Protein AF-A0A939I8D8-F1 (afdb_monomer_lite)

pLDDT: mean 73.61, std 14.88, range [46.56, 89.5]

Foldseek 3Di:
DDDDDDDDDDDDDDDDDDDDDDDPPDPDPPDPPVPVVVLLLQLLQLQCVQQLHPQQWPDWDFDQFKIKTFGPDNVSHHQPSNVVSQFPGWDDDPRIIITGRGRSRRVSSVSNVVVD

Structure (mmCIF, N/CA/C/O backbone):
data_AF-A0A939I8D8-F1
#
_entry.id   AF-A0A939I8D8-F1
#
loop_
_atom_site.group_PDB
_atom_site.id
_atom_site.type_symbol
_atom_site.label_atom_id
_atom_site.label_alt_id
_atom_site.label_comp_id
_atom_site.label_asym_id
_atom_site.label_entity_id
_atom_site.label_seq_id
_atom_site.pdbx_PDB_ins_code
_atom_site.Cartn_x
_atom_site.Cartn_y
_atom_site.Cartn_z
_atom_site.occupancy
_atom_site.B_iso_or_equiv
_atom_site.auth_seq_id
_atom_site.auth_comp_id
_atom_site.auth_asym_id
_atom_site.auth_atom_id
_atom_site.pdbx_PDB_model_num
ATOM 1 N N . MET A 1 1 ? 27.149 -44.043 -49.457 1.00 60.41 1 MET A N 1
ATOM 2 C CA . MET A 1 1 ? 26.863 -43.561 -50.823 1.00 60.41 1 MET A CA 1
ATOM 3 C C . MET A 1 1 ? 25.357 -43.542 -51.015 1.00 60.41 1 MET A C 1
ATOM 5 O O . MET A 1 1 ? 24.772 -44.609 -51.093 1.00 60.41 1 MET A O 1
ATOM 9 N N . ASN A 1 2 ? 24.737 -42.362 -51.060 1.00 46.56 2 ASN A N 1
ATOM 10 C CA . ASN A 1 2 ? 23.474 -42.174 -51.773 1.00 46.56 2 ASN A CA 1
ATOM 11 C C . ASN A 1 2 ? 23.498 -40.793 -52.455 1.00 46.56 2 ASN A C 1
ATOM 13 O O . ASN A 1 2 ? 24.124 -39.878 -51.912 1.00 46.56 2 ASN A O 1
ATOM 17 N N . PRO A 1 3 ? 22.958 -40.674 -53.679 1.00 54.16 3 PRO A N 1
ATOM 18 C CA . PRO A 1 3 ? 23.408 -39.691 -54.652 1.00 54.16 3 PRO A CA 1
ATOM 19 C C . PRO A 1 3 ? 22.596 -38.389 -54.635 1.00 54.16 3 PRO A C 1
ATOM 21 O O . PRO A 1 3 ? 21.483 -38.309 -54.125 1.00 54.16 3 PRO A O 1
ATOM 24 N N . ARG A 1 4 ? 23.221 -37.379 -55.241 1.00 57.56 4 ARG A N 1
ATOM 25 C CA . ARG A 1 4 ? 22.753 -36.022 -55.544 1.00 57.56 4 ARG A CA 1
ATOM 26 C C . ARG A 1 4 ? 21.270 -35.946 -55.944 1.00 57.56 4 ARG A C 1
ATOM 28 O O . ARG A 1 4 ? 20.854 -36.635 -56.870 1.00 57.56 4 ARG A O 1
ATOM 35 N N . GLN A 1 5 ? 20.553 -34.975 -55.381 1.00 61.75 5 GLN A N 1
ATOM 36 C CA . GLN A 1 5 ? 19.458 -34.292 -56.077 1.00 61.75 5 GLN A CA 1
ATOM 37 C C . GLN A 1 5 ? 19.714 -32.774 -56.069 1.00 61.75 5 GLN A C 1
ATOM 39 O O . GLN A 1 5 ? 20.027 -32.228 -55.011 1.00 61.75 5 GLN A O 1
ATOM 44 N N . PRO A 1 6 ? 19.640 -32.090 -57.225 1.00 64.75 6 PRO A N 1
ATOM 45 C CA . PRO A 1 6 ? 19.716 -30.634 -57.309 1.00 64.75 6 PRO A CA 1
ATOM 46 C C . PRO A 1 6 ? 18.336 -29.997 -57.055 1.00 64.75 6 PRO A C 1
ATOM 48 O O . PRO A 1 6 ? 17.328 -30.586 -57.447 1.00 64.75 6 PRO A O 1
ATOM 51 N N . PRO A 1 7 ? 18.243 -28.788 -56.474 1.00 57.78 7 PRO A N 1
ATOM 52 C CA . PRO A 1 7 ? 16.981 -28.060 -56.455 1.00 57.78 7 PRO A CA 1
ATOM 53 C C . PRO A 1 7 ? 16.753 -27.353 -57.801 1.00 57.78 7 PRO A C 1
ATOM 55 O O . PRO A 1 7 ? 17.599 -26.589 -58.267 1.00 57.78 7 PRO A O 1
ATOM 58 N N . ALA A 1 8 ? 15.602 -27.602 -58.428 1.00 62.12 8 ALA A N 1
ATOM 59 C CA . ALA A 1 8 ? 15.131 -26.853 -59.589 1.00 62.12 8 ALA A CA 1
ATOM 60 C C . ALA A 1 8 ? 14.369 -25.589 -59.136 1.00 62.12 8 ALA A C 1
ATOM 62 O O . ALA A 1 8 ? 13.548 -25.683 -58.220 1.00 62.12 8 ALA A O 1
ATOM 63 N N . PRO A 1 9 ? 14.591 -24.412 -59.750 1.00 56.66 9 PRO A N 1
ATOM 64 C CA . PRO A 1 9 ? 13.813 -23.220 -59.450 1.00 56.66 9 PRO A CA 1
ATOM 65 C C . PRO A 1 9 ? 12.604 -23.137 -60.386 1.00 56.66 9 PRO A C 1
ATOM 67 O O . PRO A 1 9 ? 12.740 -22.853 -61.576 1.00 56.66 9 PRO A O 1
ATOM 70 N N . HIS A 1 10 ? 11.403 -23.331 -59.847 1.00 51.69 10 HIS A N 1
ATOM 71 C CA . HIS A 1 10 ? 10.168 -23.045 -60.572 1.00 51.69 10 HIS A CA 1
ATOM 72 C C . HIS A 1 10 ? 9.418 -21.929 -59.856 1.00 51.69 10 HIS A C 1
ATOM 74 O O . HIS A 1 10 ? 8.765 -22.136 -58.837 1.00 51.69 10 HIS A O 1
ATOM 80 N N . ARG A 1 11 ? 9.567 -20.723 -60.414 1.00 60.38 11 ARG A N 1
ATOM 81 C CA . ARG A 1 11 ? 8.691 -19.571 -60.194 1.00 60.38 11 ARG A CA 1
ATOM 82 C C . ARG A 1 11 ? 7.245 -19.964 -60.518 1.00 60.38 11 ARG A C 1
ATOM 84 O O . ARG A 1 11 ? 6.998 -20.367 -61.654 1.00 60.38 11 ARG A O 1
ATOM 91 N N . PRO A 1 12 ? 6.283 -19.718 -59.625 1.00 54.53 12 PRO A N 1
ATOM 92 C CA . PRO A 1 12 ? 4.944 -19.361 -60.038 1.00 54.53 12 PRO A CA 1
ATOM 93 C C . PRO A 1 12 ? 4.859 -17.837 -60.159 1.00 54.53 12 PRO A C 1
ATOM 95 O O . PRO A 1 12 ? 4.990 -17.095 -59.186 1.00 54.53 12 PRO A O 1
ATOM 98 N N . THR A 1 13 ? 4.676 -17.385 -61.395 1.00 59.28 13 THR A N 1
ATOM 99 C CA . THR A 1 13 ? 4.131 -16.073 -61.735 1.00 59.28 13 THR A CA 1
ATOM 100 C C . THR A 1 13 ? 2.746 -15.953 -61.104 1.00 59.28 13 THR A C 1
ATOM 102 O O . THR A 1 13 ? 1.865 -16.741 -61.437 1.00 59.28 13 THR A O 1
ATOM 105 N N . VAL A 1 14 ? 2.546 -14.977 -60.223 1.00 57.38 14 VAL A N 1
ATOM 106 C CA . VAL A 1 14 ? 1.209 -14.473 -59.897 1.00 57.38 14 VAL A CA 1
ATOM 107 C C . VAL A 1 14 ? 1.256 -12.960 -60.008 1.00 57.38 14 VAL A C 1
ATOM 109 O O . VAL A 1 14 ? 1.743 -12.244 -59.138 1.00 57.38 14 VAL A O 1
ATOM 112 N N . GLU A 1 15 ? 0.851 -12.518 -61.187 1.00 51.84 15 GLU A N 1
ATOM 113 C CA . GLU A 1 15 ? 0.502 -11.144 -61.486 1.00 51.84 15 GLU A CA 1
ATOM 114 C C . GLU A 1 15 ? -0.921 -10.886 -60.956 1.00 51.84 15 GLU A C 1
ATOM 116 O O . GLU A 1 15 ? -1.790 -11.754 -61.047 1.00 51.84 15 GLU A O 1
ATOM 121 N N . GLU A 1 16 ? -1.108 -9.673 -60.435 1.00 50.53 16 GLU A N 1
ATOM 122 C CA . GLU A 1 16 ? -2.364 -8.920 -60.356 1.00 50.53 16 GLU A CA 1
ATOM 123 C C . GLU A 1 16 ? -3.453 -9.369 -59.371 1.00 50.53 16 GLU A C 1
ATOM 125 O O . GLU A 1 16 ? -4.403 -10.050 -59.739 1.00 50.53 16 GLU A O 1
ATOM 130 N N . HIS A 1 17 ? -3.439 -8.784 -58.168 1.00 48.69 17 HIS A N 1
ATOM 131 C CA . HIS A 1 17 ? -4.672 -8.365 -57.490 1.00 48.69 17 HIS A CA 1
ATOM 132 C C . HIS A 1 17 ? -4.636 -6.832 -57.315 1.00 48.69 17 HIS A C 1
ATOM 134 O O . HIS A 1 17 ? -3.892 -6.345 -56.458 1.00 48.69 17 HIS A O 1
ATOM 140 N N . PRO A 1 18 ? -5.429 -6.047 -58.069 1.00 60.91 18 PRO A N 1
ATOM 141 C CA . PRO A 1 18 ? -5.668 -4.651 -57.752 1.00 60.91 18 PRO A CA 1
ATOM 142 C C . PRO A 1 18 ? -6.852 -4.572 -56.784 1.00 60.91 18 PRO A C 1
ATOM 144 O O . PRO A 1 18 ? -7.974 -4.942 -57.123 1.00 60.91 18 PRO A O 1
ATOM 147 N N . SER A 1 19 ? -6.626 -4.069 -55.573 1.00 52.72 19 SER A N 1
ATOM 148 C CA . SER A 1 19 ? -7.723 -3.585 -54.738 1.00 52.72 19 SER A CA 1
ATOM 149 C C . SER A 1 19 ? -7.321 -2.297 -54.046 1.00 52.72 19 SER A C 1
ATOM 151 O O . SER A 1 19 ? -6.576 -2.260 -53.074 1.00 52.72 19 SER A O 1
ATOM 153 N N . THR A 1 20 ? -7.838 -1.239 -54.647 1.00 52.91 20 THR A N 1
ATOM 154 C CA . THR A 1 20 ? -8.246 0.041 -54.093 1.00 52.91 20 THR A CA 1
ATOM 155 C C . THR A 1 20 ? -8.484 0.062 -52.581 1.00 52.91 20 THR A C 1
ATOM 157 O O . THR A 1 20 ? -9.071 -0.855 -52.013 1.00 52.91 20 THR A O 1
ATOM 160 N N . ALA A 1 21 ? -8.194 1.249 -52.044 1.00 54.50 21 ALA A N 1
ATOM 161 C CA . ALA A 1 21 ? -8.769 1.881 -50.860 1.00 54.50 21 ALA A CA 1
ATOM 162 C C . ALA A 1 21 ? -8.032 1.708 -49.523 1.00 54.50 21 ALA A C 1
ATOM 164 O O . ALA A 1 21 ? -8.073 0.671 -48.879 1.00 54.50 21 ALA A O 1
ATOM 165 N N . GLN A 1 22 ? -7.548 2.875 -49.080 1.00 59.09 22 GLN A N 1
ATOM 166 C CA . GLN A 1 22 ? -7.594 3.368 -47.704 1.00 59.09 22 GLN A CA 1
ATOM 167 C C . GLN A 1 22 ? -6.619 2.729 -46.721 1.00 59.09 22 GLN A C 1
ATOM 169 O O . GLN A 1 22 ? -6.969 1.815 -45.990 1.00 59.09 22 GLN A O 1
ATOM 174 N N . ASP A 1 23 ? -5.451 3.358 -46.578 1.00 48.53 23 ASP A N 1
ATOM 175 C CA . ASP A 1 23 ? -4.773 3.357 -45.287 1.00 48.53 23 ASP A CA 1
ATOM 176 C C . ASP A 1 23 ? -4.592 4.803 -44.820 1.00 48.53 23 ASP A C 1
ATOM 178 O O . ASP A 1 23 ? -3.860 5.609 -45.404 1.00 48.53 23 ASP A O 1
ATOM 182 N N . GLY A 1 24 ? -5.393 5.161 -43.816 1.00 47.94 24 GLY A N 1
ATOM 183 C CA . GLY A 1 24 ? -5.389 6.448 -43.142 1.00 47.94 24 GLY A CA 1
ATOM 184 C C . GLY A 1 24 ? -4.083 6.644 -42.383 1.00 47.94 24 GLY A C 1
ATOM 185 O O . GLY A 1 24 ? -4.023 6.506 -41.165 1.00 47.94 24 GLY A O 1
ATOM 186 N N . ALA A 1 25 ? -3.036 7.033 -43.101 1.00 51.25 25 ALA A N 1
ATOM 187 C CA . ALA A 1 25 ? -1.766 7.433 -42.526 1.00 51.25 25 ALA A CA 1
ATOM 188 C C . ALA A 1 25 ? -1.902 8.795 -41.824 1.00 51.25 25 ALA A C 1
ATOM 190 O O . ALA A 1 25 ? -1.532 9.834 -42.373 1.00 51.25 25 ALA A O 1
ATOM 191 N N . ARG A 1 26 ? -2.443 8.821 -40.597 1.00 55.25 26 ARG A N 1
ATOM 192 C CA . ARG A 1 26 ? -2.267 9.993 -39.716 1.00 55.25 26 ARG A CA 1
ATOM 193 C C . ARG A 1 26 ? -2.356 9.781 -38.209 1.00 55.25 26 ARG A C 1
ATOM 195 O O . ARG A 1 26 ? -2.338 10.771 -37.483 1.00 55.25 26 ARG A O 1
ATOM 202 N N . GLN A 1 27 ? -2.384 8.550 -37.705 1.00 54.00 27 GLN A N 1
ATOM 203 C CA . GLN A 1 27 ? -2.424 8.317 -36.255 1.00 54.00 27 GLN A CA 1
ATOM 204 C C . GLN A 1 27 ? -1.431 7.246 -35.805 1.00 54.00 27 GLN A C 1
ATOM 206 O O . GLN A 1 27 ? -1.803 6.198 -35.297 1.00 54.00 27 GLN A O 1
ATOM 211 N N . SER A 1 28 ? -0.141 7.515 -35.975 1.00 55.03 28 SER A N 1
ATOM 212 C CA . SER A 1 28 ? 0.923 6.635 -35.467 1.00 55.03 28 SER A CA 1
ATOM 213 C C . SER A 1 28 ? 2.117 7.413 -34.905 1.00 55.03 28 SER A C 1
ATOM 215 O O . SER A 1 28 ? 3.262 7.000 -35.031 1.00 55.03 28 SER A O 1
ATOM 217 N N . ARG A 1 29 ? 1.849 8.555 -34.253 1.00 57.19 29 ARG A N 1
ATOM 218 C CA . ARG A 1 29 ? 2.803 9.271 -33.384 1.00 57.19 29 ARG A CA 1
ATOM 219 C C . ARG A 1 29 ? 2.049 9.965 -32.243 1.00 57.19 29 ARG A C 1
ATOM 221 O O . ARG A 1 29 ? 1.719 11.137 -32.375 1.00 57.19 29 ARG A O 1
ATOM 228 N N . ARG A 1 30 ? 1.706 9.188 -31.206 1.00 54.94 30 ARG A N 1
ATOM 229 C CA . ARG A 1 30 ? 1.229 9.539 -29.838 1.00 54.94 30 ARG A CA 1
ATOM 230 C C . ARG A 1 30 ? 0.321 8.406 -29.340 1.00 54.94 30 ARG A C 1
ATOM 232 O O . ARG A 1 30 ? -0.891 8.562 -29.279 1.00 54.94 30 ARG A O 1
ATOM 239 N N . ARG A 1 31 ? 0.878 7.216 -29.117 1.00 46.97 31 ARG A N 1
ATOM 240 C CA . ARG A 1 31 ? 0.154 6.088 -28.490 1.00 46.97 31 ARG A CA 1
ATOM 241 C C . ARG A 1 31 ? 1.041 5.212 -27.600 1.00 46.97 31 ARG A C 1
ATOM 243 O O . ARG A 1 31 ? 0.588 4.168 -27.181 1.00 46.97 31 ARG A O 1
ATOM 250 N N . ALA A 1 32 ? 2.279 5.622 -27.319 1.00 46.94 32 ALA A N 1
ATOM 251 C CA . ALA A 1 32 ? 3.206 4.822 -26.512 1.00 46.94 32 ALA A CA 1
ATOM 252 C C . ALA A 1 32 ? 3.424 5.378 -25.092 1.00 46.94 32 ALA A C 1
ATOM 254 O O . ALA A 1 32 ? 4.125 4.760 -24.304 1.00 46.94 32 ALA A O 1
ATOM 255 N N . GLU A 1 33 ? 2.839 6.531 -24.756 1.00 48.12 33 GLU A N 1
ATOM 256 C CA . GLU A 1 33 ? 3.051 7.190 -23.454 1.00 48.12 33 GLU A CA 1
ATOM 257 C C . GLU A 1 33 ? 1.887 6.936 -22.479 1.00 48.12 33 GLU A C 1
ATOM 259 O O . GLU A 1 33 ? 2.084 6.958 -21.276 1.00 48.12 33 GLU A O 1
ATOM 264 N N . THR A 1 34 ? 0.702 6.568 -22.978 1.00 46.78 34 THR A N 1
ATOM 265 C CA . THR A 1 34 ? -0.538 6.446 -22.181 1.00 46.78 34 THR A CA 1
ATOM 266 C C . THR A 1 34 ? -0.812 5.037 -21.637 1.00 46.78 34 THR A C 1
ATOM 268 O O . THR A 1 34 ? -1.748 4.836 -20.868 1.00 46.78 34 THR A O 1
ATOM 271 N N . GLU A 1 35 ? -0.031 4.032 -22.043 1.00 48.09 35 GLU A N 1
ATOM 272 C CA . GLU A 1 35 ? -0.244 2.632 -21.631 1.00 48.09 35 GLU A CA 1
ATOM 273 C C . GLU A 1 35 ? 0.489 2.278 -20.326 1.00 48.09 35 GLU A C 1
ATOM 275 O O . GLU A 1 35 ? 0.053 1.381 -19.603 1.00 48.09 35 GLU A O 1
ATOM 280 N N . GLY A 1 36 ? 1.582 2.987 -20.015 1.00 48.97 36 GLY A N 1
ATOM 281 C CA . GLY A 1 36 ? 2.319 2.839 -18.756 1.00 48.97 36 GLY A CA 1
ATOM 282 C C . GLY A 1 36 ? 1.597 3.497 -17.579 1.00 48.97 36 GLY A C 1
ATOM 283 O O . GLY A 1 36 ? 1.470 2.881 -16.525 1.00 48.97 36 GLY A O 1
ATOM 284 N N . GLU A 1 37 ? 1.045 4.695 -17.795 1.00 50.47 37 GLU A N 1
ATOM 285 C CA . GLU A 1 37 ? 0.275 5.451 -16.793 1.00 50.47 37 GLU A CA 1
ATOM 286 C C . GLU A 1 37 ? -0.984 4.682 -16.360 1.00 50.47 37 GLU A C 1
ATOM 288 O O . GLU A 1 37 ? -1.211 4.466 -15.175 1.00 50.47 37 GLU A O 1
ATOM 293 N N . ASN A 1 38 ? -1.752 4.134 -17.310 1.00 52.94 38 ASN A N 1
ATOM 294 C CA . ASN A 1 38 ? -3.001 3.430 -16.992 1.00 52.94 38 ASN A CA 1
ATOM 295 C C . ASN A 1 38 ? -2.787 2.093 -16.248 1.00 52.94 38 ASN A C 1
ATOM 297 O O . ASN A 1 38 ? -3.662 1.627 -15.518 1.00 52.94 38 ASN A O 1
ATOM 301 N N . GLN A 1 39 ? -1.626 1.449 -16.423 1.00 56.25 39 GLN A N 1
ATOM 302 C CA . GLN A 1 39 ? -1.286 0.241 -15.663 1.00 56.25 39 GLN A CA 1
ATOM 303 C C . GLN A 1 39 ? -0.831 0.552 -14.231 1.00 56.25 39 GLN A C 1
ATOM 305 O O . GLN A 1 39 ? -1.098 -0.254 -13.336 1.00 56.25 39 GLN A O 1
ATOM 310 N N . MET A 1 40 ? -0.173 1.696 -14.009 1.00 57.38 40 MET A N 1
ATOM 311 C CA . MET A 1 40 ? 0.228 2.159 -12.675 1.00 57.38 40 MET A CA 1
ATOM 312 C C . MET A 1 40 ? -0.966 2.692 -11.885 1.00 57.38 40 MET A C 1
ATOM 314 O O . MET A 1 40 ? -1.164 2.233 -10.760 1.00 57.38 40 MET A O 1
ATOM 318 N N . ALA A 1 41 ? -1.839 3.484 -12.516 1.00 63.12 41 ALA A N 1
ATOM 319 C CA . ALA A 1 41 ? -3.114 3.908 -11.939 1.00 63.12 41 ALA A CA 1
ATOM 320 C C . ALA A 1 41 ? -3.937 2.696 -11.469 1.00 63.12 41 ALA A C 1
ATOM 322 O O . ALA A 1 41 ? -4.362 2.627 -10.320 1.00 63.12 41 ALA A O 1
ATOM 323 N N . SER A 1 42 ? -4.023 1.638 -12.287 1.00 76.62 42 SER A N 1
ATOM 324 C CA . SER A 1 42 ? -4.730 0.415 -11.888 1.00 76.62 42 SER A CA 1
ATOM 325 C C . SER A 1 42 ? -4.093 -0.306 -10.688 1.00 76.62 42 SER A C 1
ATOM 327 O O . SER A 1 42 ? -4.794 -1.015 -9.964 1.00 76.62 42 SER A O 1
ATOM 329 N N . LYS A 1 43 ? -2.775 -0.188 -10.458 1.00 80.06 43 LYS A N 1
ATOM 330 C CA . LYS A 1 43 ? -2.131 -0.723 -9.243 1.00 80.06 43 LYS A CA 1
ATOM 331 C C . LYS A 1 43 ? -2.408 0.168 -8.035 1.00 80.06 43 LYS A C 1
ATOM 333 O O . LYS A 1 43 ? -2.777 -0.374 -6.997 1.00 80.06 43 LYS A O 1
ATOM 338 N N . ALA A 1 44 ? -2.264 1.484 -8.175 1.00 82.06 44 ALA A N 1
ATOM 339 C CA . ALA A 1 44 ? -2.581 2.464 -7.139 1.00 82.06 44 ALA A CA 1
ATOM 340 C C . ALA A 1 44 ? -4.030 2.309 -6.655 1.00 82.06 44 ALA A C 1
ATOM 342 O O . ALA A 1 44 ? -4.257 2.089 -5.469 1.00 82.06 44 ALA A O 1
ATOM 343 N N . GLU A 1 45 ? -4.991 2.245 -7.580 1.00 83.88 45 GLU A N 1
ATOM 344 C CA . GLU A 1 45 ? -6.407 1.985 -7.298 1.00 83.88 45 GLU A CA 1
ATOM 345 C C . GLU A 1 45 ? -6.629 0.683 -6.522 1.00 83.88 45 GLU A C 1
ATOM 347 O O . GLU A 1 45 ? -7.407 0.637 -5.570 1.00 83.88 45 GLU A O 1
ATOM 352 N N . LYS A 1 46 ? -5.935 -0.397 -6.901 1.00 85.12 46 LYS A N 1
ATOM 353 C CA . LYS A 1 46 ? -6.032 -1.682 -6.193 1.00 85.12 46 LYS A CA 1
ATOM 354 C C . LYS A 1 46 ? -5.409 -1.620 -4.806 1.00 85.12 46 LYS A C 1
ATOM 356 O O . LYS A 1 46 ? -5.920 -2.278 -3.903 1.00 85.12 46 LYS A O 1
ATOM 361 N N . ILE A 1 47 ? -4.324 -0.865 -4.629 1.00 85.12 47 ILE A N 1
ATOM 362 C CA . ILE A 1 47 ? -3.716 -0.662 -3.313 1.00 85.12 47 ILE A CA 1
ATOM 363 C C . ILE A 1 47 ? -4.648 0.146 -2.428 1.00 85.12 47 ILE A C 1
ATOM 365 O O . ILE A 1 47 ? -4.935 -0.290 -1.322 1.00 85.12 47 ILE A O 1
ATOM 369 N N . VAL A 1 48 ? -5.197 1.244 -2.935 1.00 85.12 48 VAL A N 1
ATOM 370 C CA . VAL A 1 48 ? -6.218 2.043 -2.255 1.00 85.12 48 VAL A CA 1
ATOM 371 C C . VAL A 1 48 ? -7.410 1.179 -1.857 1.00 85.12 48 VAL A C 1
ATOM 373 O O . VAL A 1 48 ? -7.798 1.169 -0.692 1.00 85.12 48 VAL A O 1
ATOM 376 N N . ALA A 1 49 ? -7.962 0.396 -2.786 1.00 84.94 49 ALA A N 1
ATOM 377 C CA . ALA A 1 49 ? -9.062 -0.519 -2.494 1.00 84.94 49 ALA A CA 1
ATOM 378 C C . ALA A 1 49 ? -8.670 -1.561 -1.431 1.00 84.94 49 ALA A C 1
ATOM 380 O O . ALA A 1 49 ? -9.458 -1.857 -0.536 1.00 84.94 49 ALA A O 1
ATOM 381 N N . GLY A 1 50 ? -7.438 -2.073 -1.493 1.00 85.31 50 GLY A N 1
ATOM 382 C CA . GLY A 1 50 ? -6.874 -2.986 -0.502 1.00 85.31 50 GLY A CA 1
ATOM 383 C C . GLY A 1 50 ? -6.584 -2.338 0.851 1.00 85.31 50 GLY A C 1
ATOM 384 O O . GLY A 1 50 ? -6.551 -3.036 1.853 1.00 85.31 50 GLY A O 1
ATOM 385 N N . LEU A 1 51 ? -6.411 -1.021 0.926 1.00 84.44 51 LEU A N 1
ATOM 386 C CA . LEU A 1 51 ? -6.272 -0.285 2.185 1.00 84.44 51 LEU A CA 1
ATOM 387 C C . LEU A 1 51 ? -7.625 0.036 2.829 1.00 84.44 51 LEU A C 1
ATOM 389 O O . LEU A 1 51 ? -7.646 0.581 3.926 1.00 84.44 51 LEU A O 1
ATOM 393 N N . GLY A 1 52 ? -8.745 -0.311 2.187 1.00 83.06 52 GLY A N 1
ATOM 394 C CA . GLY A 1 52 ? -10.093 0.034 2.645 1.00 83.06 52 GLY A CA 1
ATOM 395 C C . GLY A 1 52 ? -10.689 1.268 1.956 1.00 83.06 52 GLY A C 1
ATOM 396 O O . GLY A 1 52 ? -11.738 1.746 2.377 1.00 83.06 52 GLY A O 1
ATOM 397 N N . GLY A 1 53 ? -10.054 1.759 0.887 1.00 85.44 53 GLY A N 1
ATOM 398 C CA . GLY A 1 53 ? -10.454 2.943 0.122 1.00 85.44 53 GLY A CA 1
ATOM 399 C C . GLY A 1 53 ? -9.733 4.222 0.562 1.00 85.44 53 GLY A C 1
ATOM 400 O O . GLY A 1 53 ? -9.161 4.270 1.646 1.00 85.44 53 GLY A O 1
ATOM 401 N N . ILE A 1 54 ? -9.794 5.269 -0.275 1.00 80.50 54 ILE A N 1
ATOM 402 C CA . ILE A 1 54 ? -9.188 6.590 0.003 1.00 80.50 54 ILE A CA 1
ATOM 403 C C . ILE A 1 54 ? -9.689 7.165 1.333 1.00 80.50 54 ILE A C 1
ATOM 405 O O . ILE A 1 54 ? -8.901 7.693 2.103 1.00 80.50 54 ILE A O 1
ATOM 409 N N . ASP A 1 55 ? -10.969 6.973 1.660 1.00 83.44 55 ASP A N 1
ATOM 410 C CA . ASP A 1 55 ? -11.570 7.475 2.905 1.00 83.44 55 ASP A CA 1
ATOM 411 C C . ASP A 1 55 ? -10.930 6.885 4.180 1.00 83.44 55 ASP A C 1
ATOM 413 O O . ASP A 1 55 ? -10.965 7.506 5.251 1.00 83.44 55 ASP A O 1
ATOM 417 N N . ASN A 1 56 ? -10.342 5.686 4.067 1.00 86.69 56 ASN A N 1
ATOM 418 C CA . ASN A 1 56 ? -9.664 5.004 5.165 1.00 86.69 56 ASN A CA 1
ATOM 419 C C . ASN A 1 56 ? -8.187 5.398 5.296 1.00 86.69 56 ASN A C 1
ATOM 421 O O . ASN A 1 56 ? -7.602 5.142 6.345 1.00 86.69 56 ASN A O 1
ATOM 425 N N . ILE A 1 57 ? -7.582 5.991 4.264 1.00 86.06 57 ILE A N 1
ATOM 426 C CA . ILE A 1 57 ? -6.183 6.428 4.278 1.00 86.06 57 ILE A CA 1
ATOM 427 C C . ILE A 1 57 ? -6.124 7.804 4.952 1.00 86.06 57 ILE A C 1
ATOM 429 O O . ILE A 1 57 ? -6.848 8.720 4.574 1.00 86.06 57 ILE A O 1
ATOM 433 N N . GLU A 1 58 ? -5.298 7.939 5.986 1.00 87.44 58 GLU A N 1
ATOM 434 C CA . GLU A 1 58 ? -5.015 9.229 6.629 1.00 87.44 58 GLU A CA 1
ATOM 435 C C . GLU A 1 58 ? -3.783 9.887 6.026 1.00 87.44 58 GLU A C 1
ATOM 437 O O . GLU A 1 58 ? -3.790 11.082 5.752 1.00 87.44 58 GLU A O 1
ATOM 442 N N . GLU A 1 59 ? -2.737 9.096 5.800 1.00 84.19 59 GLU A N 1
ATOM 443 C CA . GLU A 1 59 ? -1.477 9.577 5.254 1.00 84.19 59 GLU A CA 1
ATOM 444 C C . GLU A 1 59 ? -0.841 8.483 4.401 1.00 84.19 59 GLU A C 1
ATOM 446 O O . GLU A 1 59 ? -0.928 7.293 4.718 1.00 84.19 59 GLU A O 1
ATOM 451 N N . VAL A 1 60 ? -0.193 8.874 3.309 1.00 84.75 60 VAL A N 1
ATOM 452 C CA . VAL A 1 60 ? 0.595 7.977 2.468 1.00 84.75 60 VAL A CA 1
ATOM 453 C C . VAL A 1 60 ? 1.969 8.587 2.245 1.00 84.75 60 VAL A C 1
ATOM 455 O O . VAL A 1 60 ? 2.100 9.749 1.896 1.00 84.75 60 VAL A O 1
ATOM 458 N N . GLU A 1 61 ? 3.008 7.788 2.448 1.00 86.44 61 GLU A N 1
ATOM 459 C CA . GLU A 1 61 ? 4.395 8.166 2.223 1.00 86.44 61 GLU A CA 1
ATOM 460 C C . GLU A 1 61 ? 5.103 7.071 1.420 1.00 86.44 61 GLU A C 1
ATOM 462 O O . GLU A 1 61 ? 5.353 5.953 1.893 1.00 86.44 61 GLU A O 1
ATOM 467 N N . GLY A 1 62 ? 5.479 7.399 0.188 1.00 80.31 62 GLY A N 1
ATOM 468 C CA . GLY A 1 62 ? 6.356 6.566 -0.624 1.00 80.31 62 GLY A CA 1
ATOM 469 C C . GLY A 1 62 ? 7.799 6.643 -0.133 1.00 80.31 62 GLY A C 1
ATOM 470 O O . GLY A 1 62 ? 8.400 7.708 -0.070 1.00 80.31 62 GLY A O 1
ATOM 471 N N . CYS A 1 63 ? 8.396 5.503 0.198 1.00 78.25 63 CYS A N 1
ATOM 472 C CA . CYS A 1 63 ? 9.849 5.350 0.230 1.00 78.25 63 CYS A CA 1
ATOM 473 C C . CYS A 1 63 ? 10.315 4.612 -1.040 1.00 78.25 63 CYS A C 1
ATOM 475 O O . CYS A 1 63 ? 9.528 4.179 -1.870 1.00 78.25 63 CYS A O 1
ATOM 477 N N . ILE A 1 64 ? 11.620 4.345 -1.139 1.00 77.75 64 ILE A N 1
ATOM 478 C CA . ILE A 1 64 ? 12.246 3.706 -2.315 1.00 77.75 64 ILE A CA 1
ATOM 479 C C . ILE A 1 64 ? 11.671 2.312 -2.642 1.00 77.75 64 ILE A C 1
ATOM 481 O O . ILE A 1 64 ? 11.573 1.929 -3.802 1.00 77.75 64 ILE A O 1
ATOM 485 N N . THR A 1 65 ? 11.356 1.501 -1.626 1.00 85.25 65 THR A N 1
ATOM 486 C CA . THR A 1 65 ? 10.862 0.116 -1.828 1.00 85.25 65 THR A CA 1
ATOM 487 C C . THR A 1 65 ? 9.622 -0.237 -1.018 1.00 85.25 65 THR A C 1
ATOM 489 O O . THR A 1 65 ? 9.095 -1.351 -1.119 1.00 85.25 65 THR A O 1
ATOM 492 N N . ARG A 1 66 ? 9.170 0.692 -0.176 1.00 87.50 66 ARG A N 1
ATOM 493 C CA . ARG A 1 66 ? 8.058 0.502 0.750 1.00 87.50 66 ARG A CA 1
ATOM 494 C C . ARG A 1 66 ? 7.192 1.735 0.733 1.00 87.50 66 ARG A C 1
ATOM 496 O O . ARG A 1 66 ? 7.706 2.836 0.637 1.00 87.50 66 ARG A O 1
ATOM 503 N N . LEU A 1 67 ? 5.912 1.515 0.900 1.00 86.38 67 LEU A N 1
ATOM 504 C CA . LEU A 1 67 ? 4.891 2.526 0.970 1.00 86.38 67 LEU A CA 1
ATOM 505 C C . LEU A 1 67 ? 4.393 2.494 2.416 1.00 86.38 67 LEU A C 1
ATOM 507 O O . LEU A 1 67 ? 3.911 1.465 2.899 1.00 86.38 67 LEU A O 1
ATOM 511 N N . ARG A 1 68 ? 4.683 3.559 3.157 1.00 88.50 68 ARG A N 1
ATOM 512 C CA . ARG A 1 68 ? 4.125 3.790 4.485 1.00 88.50 68 ARG A CA 1
ATOM 513 C C . ARG A 1 68 ? 2.748 4.387 4.283 1.00 88.50 68 ARG A C 1
ATOM 515 O O . ARG A 1 68 ? 2.570 5.281 3.478 1.00 88.50 68 ARG A O 1
ATOM 522 N N . THR A 1 69 ? 1.783 3.858 4.998 1.00 86.94 69 THR A N 1
ATOM 523 C CA . THR A 1 69 ? 0.404 4.315 4.941 1.00 86.94 6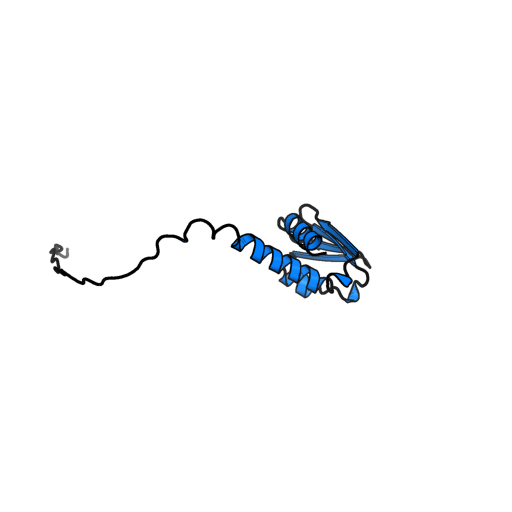9 THR A CA 1
ATOM 524 C C . THR A 1 69 ? -0.119 4.327 6.350 1.00 86.94 69 THR A C 1
ATOM 526 O O . THR A 1 69 ? 0.024 3.337 7.063 1.00 86.94 69 THR A O 1
ATOM 529 N N . GLU A 1 70 ? -0.703 5.430 6.763 1.00 89.31 70 GLU A N 1
ATOM 530 C CA . GLU A 1 70 ? -1.496 5.504 7.971 1.00 89.31 70 GLU A CA 1
ATOM 531 C C . GLU A 1 70 ? -2.960 5.372 7.571 1.00 89.31 70 GLU A C 1
ATOM 533 O O . GLU A 1 70 ? -3.409 5.991 6.609 1.00 89.31 70 GLU A O 1
ATOM 538 N N . VAL A 1 71 ? -3.689 4.498 8.259 1.00 89.50 71 VAL A N 1
ATOM 539 C CA . VAL A 1 71 ? -5.115 4.281 8.025 1.00 89.50 71 VAL A CA 1
ATOM 540 C C . VAL A 1 71 ? -5.895 4.467 9.314 1.00 89.50 71 VAL A C 1
ATOM 542 O O . VAL A 1 71 ? -5.404 4.138 10.395 1.00 89.50 71 VAL A O 1
ATOM 545 N N . LYS A 1 72 ? -7.148 4.904 9.191 1.00 88.06 72 LYS A N 1
ATOM 546 C CA . LYS A 1 72 ? -8.071 5.042 10.327 1.00 88.06 72 LYS A CA 1
ATOM 547 C C . LYS A 1 72 ? -8.395 3.676 10.921 1.00 88.06 72 LYS A C 1
ATOM 549 O O . LYS A 1 72 ? -8.270 3.457 12.124 1.00 88.06 72 LYS A O 1
ATOM 554 N N . ASP A 1 73 ? -8.745 2.730 10.050 1.00 87.06 73 ASP A N 1
ATOM 555 C CA . ASP A 1 73 ? -9.148 1.380 10.418 1.00 87.06 73 ASP A CA 1
ATOM 556 C C . ASP A 1 73 ? -8.319 0.321 9.684 1.00 87.06 73 ASP A C 1
ATOM 558 O O . ASP A 1 73 ? -8.594 -0.076 8.550 1.00 87.06 73 ASP A O 1
ATOM 562 N N . ALA A 1 74 ? -7.329 -0.235 10.382 1.00 84.56 74 ALA A N 1
ATOM 563 C CA . ALA A 1 74 ? -6.501 -1.324 9.860 1.00 84.56 74 ALA A CA 1
ATOM 564 C C . ALA A 1 74 ? -7.242 -2.665 9.707 1.00 84.56 74 ALA A C 1
ATOM 566 O O . ALA A 1 74 ? -6.719 -3.592 9.093 1.00 84.56 74 ALA A O 1
ATOM 567 N N . SER A 1 75 ? -8.458 -2.785 10.249 1.00 84.88 75 SER A N 1
ATOM 568 C CA . SER A 1 75 ? -9.310 -3.970 10.057 1.00 84.88 75 SER A CA 1
ATOM 569 C C . SER A 1 75 ? -9.924 -4.033 8.657 1.00 84.88 75 SER A C 1
ATOM 571 O O . SER A 1 75 ? -10.296 -5.115 8.212 1.00 84.88 75 SER A O 1
ATOM 573 N N . LEU A 1 76 ? -10.030 -2.888 7.974 1.00 84.50 76 LEU A N 1
ATOM 574 C CA . LEU A 1 76 ? -10.497 -2.792 6.588 1.00 84.50 76 LEU A CA 1
ATOM 575 C C . LEU A 1 76 ? -9.373 -3.051 5.577 1.00 84.50 76 LEU A C 1
ATOM 577 O O . LEU A 1 76 ? -9.633 -3.144 4.381 1.00 84.50 76 LEU A O 1
ATOM 581 N N . VAL A 1 77 ? -8.131 -3.171 6.055 1.00 85.50 77 VAL A N 1
ATOM 582 C CA . VAL A 1 77 ? -6.966 -3.421 5.212 1.00 85.50 77 VAL A CA 1
ATOM 583 C C . VAL A 1 77 ? -6.909 -4.894 4.837 1.00 85.50 77 VAL A C 1
ATOM 585 O O . VAL A 1 77 ? -6.776 -5.782 5.682 1.00 85.50 77 VAL A O 1
ATOM 588 N N . ASP A 1 78 ? -6.942 -5.140 3.538 1.00 86.56 78 ASP A N 1
ATOM 589 C CA . ASP A 1 78 ? -6.922 -6.451 2.929 1.00 86.56 78 ASP A CA 1
ATOM 590 C C . ASP A 1 78 ? -5.531 -6.756 2.354 1.00 86.56 78 ASP A C 1
ATOM 592 O O . ASP A 1 78 ? -5.153 -6.388 1.237 1.00 86.56 78 ASP A O 1
ATOM 596 N N . GLU A 1 79 ? -4.727 -7.459 3.153 1.00 85.44 79 GLU A N 1
ATOM 597 C CA . GLU A 1 79 ? -3.360 -7.844 2.788 1.00 85.44 79 GLU A CA 1
ATOM 598 C C . GLU A 1 79 ? -3.312 -8.715 1.523 1.00 85.44 79 GLU A C 1
ATOM 600 O O . GLU A 1 79 ? -2.308 -8.708 0.804 1.00 85.44 79 GLU A O 1
ATOM 605 N N . ALA A 1 80 ? -4.372 -9.483 1.245 1.00 84.75 80 ALA A N 1
ATOM 606 C CA . ALA A 1 80 ? -4.450 -10.317 0.053 1.00 84.75 80 ALA A CA 1
ATOM 607 C C . ALA A 1 80 ? -4.669 -9.462 -1.201 1.00 84.75 80 ALA A C 1
ATOM 609 O O . ALA A 1 80 ? -3.991 -9.684 -2.207 1.00 84.75 80 ALA A O 1
ATOM 610 N N . ALA A 1 81 ? -5.544 -8.455 -1.122 1.00 84.19 81 ALA A N 1
ATOM 611 C CA . ALA A 1 81 ? -5.749 -7.491 -2.200 1.00 84.19 81 ALA A CA 1
ATOM 612 C C . ALA A 1 81 ? -4.475 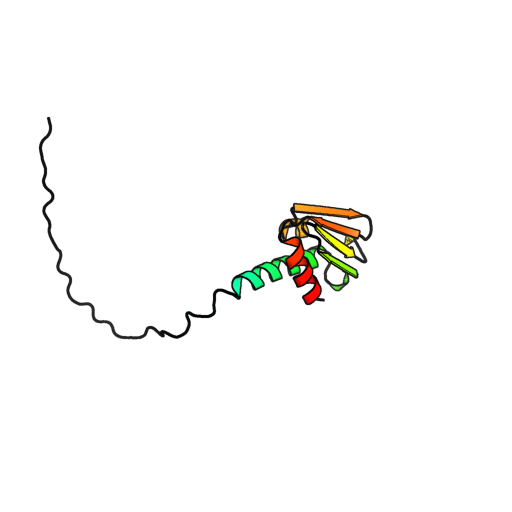-6.680 -2.476 1.00 84.19 81 ALA A C 1
ATOM 614 O O . ALA A 1 81 ? -4.074 -6.542 -3.630 1.00 84.19 81 ALA A O 1
ATOM 615 N N . LEU A 1 82 ? -3.777 -6.237 -1.426 1.00 85.44 82 LEU A N 1
ATOM 616 C CA . LEU A 1 82 ? -2.497 -5.535 -1.549 1.00 85.44 82 LEU A CA 1
ATOM 617 C C . LEU A 1 82 ? -1.432 -6.391 -2.238 1.00 85.44 82 LEU A C 1
ATOM 619 O O . LEU A 1 82 ? -0.747 -5.926 -3.151 1.00 85.44 82 LEU A O 1
ATOM 623 N N . LYS A 1 83 ? -1.319 -7.669 -1.861 1.00 84.38 83 LYS A N 1
ATOM 624 C CA . LYS A 1 83 ? -0.417 -8.607 -2.546 1.00 84.38 83 LYS A CA 1
ATOM 625 C C . LYS A 1 83 ? -0.811 -8.824 -4.005 1.00 84.38 83 LYS A C 1
ATOM 627 O O . LYS A 1 83 ? 0.060 -8.851 -4.870 1.00 84.38 83 LYS A O 1
ATOM 632 N N . ALA A 1 84 ? -2.108 -8.915 -4.297 1.00 80.31 84 ALA A N 1
ATOM 633 C CA . ALA A 1 84 ? -2.616 -9.020 -5.664 1.00 80.31 84 ALA A CA 1
ATOM 634 C C . ALA A 1 84 ? -2.375 -7.745 -6.496 1.00 80.31 84 ALA A C 1
ATOM 636 O O . ALA A 1 84 ? -2.188 -7.830 -7.709 1.00 80.31 84 ALA A O 1
ATOM 637 N N . ALA A 1 85 ? -2.332 -6.575 -5.856 1.00 79.69 85 ALA A N 1
ATOM 638 C CA . ALA A 1 85 ? -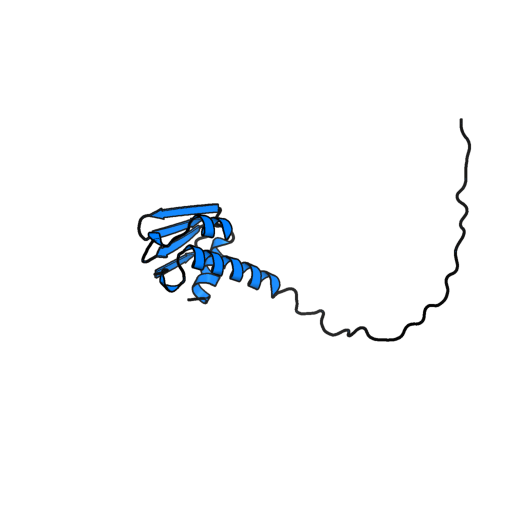1.993 -5.299 -6.483 1.00 79.69 85 ALA A CA 1
ATOM 639 C C . ALA A 1 85 ? -0.496 -5.174 -6.831 1.00 79.69 85 ALA A C 1
ATOM 641 O O . ALA A 1 85 ? -0.114 -4.306 -7.615 1.00 79.69 85 ALA A O 1
ATOM 642 N N . GLY A 1 86 ? 0.353 -6.056 -6.294 1.00 77.69 86 GLY A N 1
ATOM 643 C CA . GLY A 1 86 ? 1.797 -6.067 -6.537 1.00 77.69 86 GLY A CA 1
ATOM 644 C C . GLY A 1 86 ? 2.647 -5.862 -5.287 1.00 77.69 86 GLY A C 1
ATOM 645 O O . GLY A 1 86 ? 3.869 -5.773 -5.399 1.00 77.69 86 GLY A O 1
ATOM 646 N N . ALA A 1 87 ? 2.046 -5.811 -4.094 1.00 85.00 87 ALA A N 1
ATOM 647 C CA . ALA A 1 87 ? 2.816 -5.825 -2.862 1.00 85.00 87 ALA A CA 1
ATOM 648 C C . ALA A 1 87 ? 3.514 -7.183 -2.680 1.00 85.00 87 ALA A C 1
ATOM 650 O O . ALA A 1 87 ? 2.896 -8.244 -2.637 1.00 85.00 87 ALA A O 1
ATOM 651 N N . HIS A 1 88 ? 4.823 -7.148 -2.500 1.00 83.88 88 HIS A N 1
ATOM 652 C CA . HIS A 1 88 ? 5.625 -8.293 -2.088 1.00 83.88 88 HIS A CA 1
ATOM 653 C C . HIS A 1 88 ? 5.385 -8.654 -0.616 1.00 83.88 88 HIS A C 1
ATOM 655 O O . HIS A 1 88 ? 5.509 -9.813 -0.221 1.00 83.88 88 HIS A O 1
ATOM 661 N N . GLY A 1 89 ? 5.021 -7.675 0.210 1.00 84.88 89 GLY A N 1
ATOM 662 C CA . GLY A 1 89 ? 4.730 -7.886 1.621 1.00 84.88 89 GLY A CA 1
ATOM 663 C C . GLY A 1 89 ? 3.885 -6.764 2.195 1.00 84.88 89 GLY A C 1
ATOM 664 O O . GLY A 1 89 ? 3.908 -5.647 1.695 1.00 84.88 89 GLY A O 1
ATOM 665 N N . VAL A 1 90 ? 3.146 -7.064 3.255 1.00 87.50 90 VAL A N 1
ATOM 666 C CA . VAL A 1 90 ? 2.369 -6.079 4.008 1.00 87.50 90 VAL A CA 1
ATOM 667 C C . VAL A 1 90 ? 2.697 -6.284 5.475 1.00 87.50 90 VAL A C 1
ATOM 669 O O . VAL A 1 90 ? 2.751 -7.416 5.952 1.00 87.50 90 VAL A O 1
ATOM 672 N N . VAL A 1 91 ? 2.987 -5.195 6.172 1.00 86.94 91 VAL A N 1
ATOM 673 C CA . VAL A 1 91 ? 3.292 -5.185 7.598 1.00 86.94 91 VAL A CA 1
ATOM 674 C C . VAL A 1 91 ? 2.328 -4.221 8.259 1.00 86.94 91 VAL A C 1
ATOM 676 O O . VAL A 1 91 ? 2.353 -3.029 7.979 1.00 86.94 91 VAL A O 1
ATOM 679 N N . LYS A 1 92 ? 1.486 -4.738 9.146 1.00 87.06 92 LYS A N 1
ATOM 680 C CA . LYS A 1 92 ? 0.488 -3.962 9.882 1.00 87.06 92 LYS A CA 1
ATOM 681 C C . LYS A 1 92 ? 0.939 -3.738 11.323 1.00 87.06 92 LYS A C 1
ATOM 683 O O . LYS A 1 92 ? 1.267 -4.692 12.026 1.00 87.06 92 LYS A O 1
ATOM 688 N N . MET A 1 93 ? 0.972 -2.480 11.745 1.00 85.75 93 MET A N 1
ATOM 689 C CA . MET A 1 93 ? 1.425 -2.021 13.060 1.00 85.75 93 MET A CA 1
ATOM 690 C C . MET A 1 93 ? 0.352 -1.105 13.660 1.00 85.75 93 MET A C 1
ATOM 692 O O . MET A 1 93 ? 0.508 0.112 13.698 1.00 85.75 93 MET A O 1
ATOM 696 N N . GLY A 1 94 ? -0.765 -1.690 14.100 1.00 87.06 94 GLY A N 1
ATOM 697 C CA . GLY A 1 94 ? -1.933 -0.905 14.514 1.00 87.06 94 GLY A CA 1
ATOM 698 C C . GLY A 1 94 ? -2.541 -0.200 13.304 1.00 87.06 94 GLY A C 1
ATOM 699 O O . GLY A 1 94 ? -2.894 -0.881 12.350 1.00 87.06 94 GLY A O 1
ATOM 700 N N . THR A 1 95 ? -2.613 1.130 13.336 1.00 86.81 95 THR A N 1
ATOM 701 C CA . THR A 1 95 ? -3.084 2.009 12.247 1.00 86.81 95 THR A CA 1
ATOM 702 C C . THR A 1 95 ? -2.033 2.259 11.163 1.00 86.81 95 THR A C 1
ATOM 704 O O . THR A 1 95 ? -2.370 2.668 10.059 1.00 86.81 95 THR A O 1
ATOM 707 N N . ALA A 1 96 ? -0.756 1.971 11.430 1.00 88.56 96 ALA A N 1
ATOM 708 C CA . ALA A 1 96 ? 0.314 2.148 10.454 1.00 88.56 96 ALA A CA 1
ATOM 709 C C . ALA A 1 96 ? 0.536 0.867 9.632 1.00 88.56 96 ALA A C 1
ATOM 711 O O . ALA A 1 96 ? 0.911 -0.184 10.161 1.00 88.56 96 ALA A O 1
ATOM 712 N N . ILE A 1 97 ? 0.367 0.962 8.319 1.00 89.19 97 ILE A N 1
ATOM 713 C CA . ILE A 1 97 ? 0.569 -0.099 7.335 1.00 89.19 97 ILE A CA 1
ATOM 714 C C . ILE A 1 97 ? 1.820 0.197 6.507 1.00 89.19 97 ILE A C 1
ATOM 716 O O . ILE A 1 97 ? 1.983 1.264 5.928 1.00 89.19 97 ILE A O 1
ATOM 720 N N . GLN A 1 98 ? 2.720 -0.774 6.421 1.00 88.62 98 GLN A N 1
ATOM 721 C CA . GLN A 1 98 ? 3.889 -0.745 5.551 1.00 88.62 98 GLN A CA 1
ATOM 722 C C . GLN A 1 98 ? 3.714 -1.777 4.445 1.00 88.62 98 GLN A C 1
ATOM 724 O O . GLN A 1 98 ? 3.825 -2.983 4.671 1.00 88.62 98 GLN A O 1
ATOM 729 N N . VAL A 1 99 ? 3.469 -1.295 3.236 1.00 87.44 99 VAL A N 1
ATOM 730 C CA . VAL A 1 99 ? 3.322 -2.118 2.041 1.00 87.44 99 VAL A CA 1
ATOM 731 C C . VAL A 1 99 ? 4.663 -2.153 1.315 1.00 87.44 99 VAL A C 1
ATOM 733 O O . VAL A 1 99 ? 5.180 -1.143 0.857 1.00 87.44 99 VAL A O 1
ATOM 736 N N . VAL A 1 100 ? 5.279 -3.323 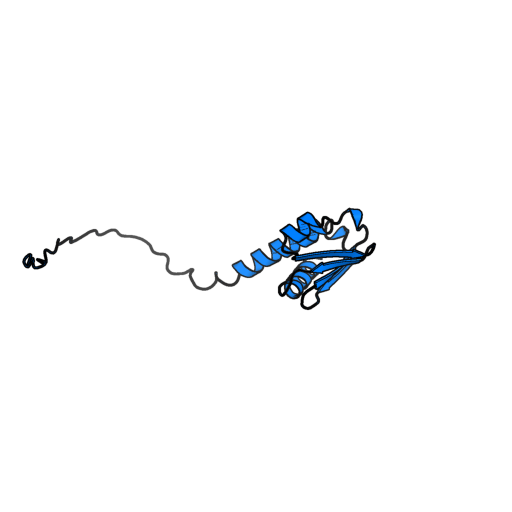1.218 1.00 89.50 100 VAL A N 1
ATOM 737 C CA . VAL A 1 100 ? 6.522 -3.531 0.472 1.00 89.50 100 VAL A CA 1
ATOM 738 C C . VAL A 1 100 ? 6.151 -3.849 -0.969 1.00 89.50 100 VAL A C 1
ATOM 740 O O . VAL A 1 100 ? 5.687 -4.952 -1.233 1.00 89.50 100 VAL A O 1
ATOM 743 N N . ILE A 1 101 ? 6.345 -2.917 -1.901 1.00 84.38 101 ILE A N 1
ATOM 744 C CA . ILE A 1 101 ? 5.984 -3.100 -3.320 1.00 84.38 101 ILE A CA 1
ATOM 745 C C . ILE A 1 101 ? 7.229 -3.327 -4.187 1.00 84.38 101 ILE A C 1
ATOM 747 O O . ILE A 1 101 ? 7.155 -4.026 -5.191 1.00 84.38 101 ILE A O 1
ATOM 751 N N . GLY A 1 102 ? 8.399 -2.843 -3.757 1.00 82.88 102 GLY A N 1
ATOM 752 C CA . GLY A 1 102 ? 9.629 -2.860 -4.554 1.00 82.88 102 GLY A CA 1
ATOM 753 C C . GLY A 1 102 ? 9.863 -1.516 -5.240 1.00 82.88 102 GLY A C 1
ATOM 754 O O . GLY A 1 102 ? 9.394 -0.497 -4.749 1.00 82.88 102 GLY A O 1
ATOM 755 N N . THR A 1 103 ? 10.589 -1.496 -6.358 1.00 81.62 103 THR A N 1
ATOM 756 C CA . THR A 1 103 ? 10.967 -0.255 -7.069 1.00 81.62 103 THR A CA 1
ATOM 757 C C . THR A 1 103 ? 9.782 0.575 -7.563 1.00 81.62 103 THR A C 1
ATOM 759 O O . THR A 1 103 ? 9.953 1.754 -7.841 1.00 81.62 103 THR A O 1
ATOM 762 N N . ASP A 1 104 ? 8.594 -0.025 -7.641 1.00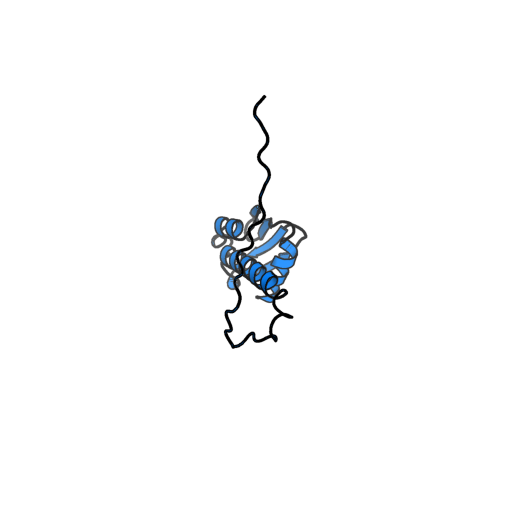 79.69 104 ASP A N 1
ATOM 763 C CA . ASP A 1 104 ? 7.360 0.662 -8.022 1.00 79.69 104 ASP A CA 1
ATOM 764 C C . ASP A 1 104 ? 6.715 1.428 -6.844 1.00 79.69 104 ASP A C 1
ATOM 766 O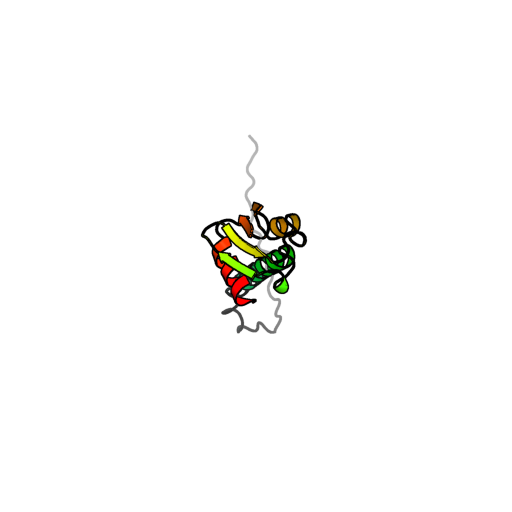 O . ASP A 1 104 ? 5.687 2.064 -7.031 1.00 79.69 104 ASP A O 1
ATOM 770 N N . ALA A 1 105 ? 7.267 1.369 -5.623 1.00 80.75 105 ALA A N 1
ATOM 771 C CA . ALA A 1 105 ? 6.651 1.991 -4.445 1.00 80.75 105 ALA A CA 1
ATOM 772 C C . ALA A 1 105 ? 6.560 3.524 -4.535 1.00 80.75 105 ALA A C 1
ATOM 774 O O . ALA A 1 105 ? 5.551 4.086 -4.128 1.00 80.75 105 ALA A O 1
ATOM 775 N N . ASP A 1 106 ? 7.593 4.174 -5.070 1.00 81.81 106 ASP A N 1
ATOM 776 C CA . ASP A 1 106 ? 7.666 5.631 -5.229 1.00 81.81 106 ASP A CA 1
ATOM 777 C C . ASP A 1 106 ? 6.621 6.167 -6.233 1.00 81.81 106 ASP A C 1
ATOM 779 O O . ASP A 1 106 ? 5.775 6.962 -5.819 1.00 81.81 106 ASP A O 1
ATOM 783 N N . PRO A 1 107 ? 6.550 5.670 -7.491 1.00 83.12 107 PRO A N 1
ATOM 784 C CA . PRO A 1 107 ? 5.516 6.115 -8.425 1.00 83.12 107 PRO A CA 1
ATOM 785 C C . PRO A 1 107 ? 4.103 5.731 -7.969 1.00 83.12 107 PRO A C 1
ATOM 787 O O . PRO A 1 107 ? 3.186 6.520 -8.140 1.00 83.12 107 PRO A O 1
ATOM 790 N N . ILE A 1 108 ? 3.912 4.566 -7.335 1.00 83.38 108 ILE A N 1
ATOM 791 C CA . ILE A 1 108 ? 2.586 4.176 -6.832 1.00 83.38 108 ILE A CA 1
ATOM 792 C C . ILE A 1 108 ? 2.128 5.088 -5.692 1.00 83.38 108 ILE A C 1
ATOM 794 O O . ILE A 1 108 ? 0.952 5.419 -5.634 1.00 83.38 108 ILE A O 1
ATOM 798 N N . ALA A 1 109 ? 3.020 5.495 -4.787 1.00 84.44 109 ALA A N 1
ATOM 799 C CA . ALA A 1 109 ? 2.657 6.437 -3.731 1.00 84.44 109 ALA A CA 1
ATOM 800 C C . ALA A 1 109 ? 2.240 7.792 -4.309 1.00 84.44 109 ALA A C 1
ATOM 802 O O . ALA A 1 109 ? 1.223 8.328 -3.885 1.00 84.44 109 ALA A O 1
ATOM 803 N N . ALA A 1 110 ? 2.979 8.292 -5.303 1.00 84.31 110 ALA A N 1
ATOM 804 C CA . ALA A 1 110 ? 2.648 9.538 -5.986 1.00 84.31 110 ALA A CA 1
ATOM 805 C C . ALA A 1 110 ? 1.296 9.463 -6.715 1.00 84.31 110 ALA A C 1
ATOM 807 O O . ALA A 1 110 ? 0.494 10.377 -6.580 1.00 84.31 110 ALA A O 1
ATOM 808 N N . ASP A 1 111 ? 1.008 8.365 -7.426 1.00 84.75 111 ASP A N 1
ATOM 809 C CA . ASP A 1 111 ? -0.307 8.129 -8.041 1.00 84.75 111 ASP A CA 1
ATOM 810 C C . ASP A 1 111 ? -1.425 8.107 -6.983 1.00 84.75 111 ASP A C 1
ATOM 812 O O . ASP A 1 111 ? -2.467 8.723 -7.166 1.00 84.75 111 ASP A O 1
ATOM 816 N N . ILE A 1 112 ? -1.218 7.414 -5.857 1.00 83.62 112 ILE A N 1
ATOM 817 C CA . ILE A 1 112 ? -2.209 7.354 -4.771 1.00 83.62 112 ILE A CA 1
ATOM 818 C C . ILE A 1 112 ? -2.454 8.744 -4.165 1.00 83.62 112 ILE A C 1
ATOM 820 O O . ILE A 1 112 ? -3.598 9.064 -3.850 1.00 83.62 112 ILE A O 1
ATOM 824 N N . GLU A 1 113 ? -1.405 9.551 -3.997 1.00 82.81 113 GLU A N 1
ATOM 825 C CA . GLU A 1 113 ? -1.496 10.923 -3.485 1.00 82.81 113 GLU A CA 1
ATOM 826 C C . GLU A 1 113 ? -2.203 11.859 -4.478 1.00 82.81 113 GLU A C 1
ATOM 828 O O . GLU A 1 113 ? -3.033 12.657 -4.062 1.00 82.81 113 GLU A O 1
ATOM 833 N N . ASP A 1 114 ? -1.959 11.717 -5.786 1.00 82.56 114 ASP A N 1
ATOM 834 C CA . ASP A 1 114 ? -2.642 12.491 -6.840 1.00 82.56 114 ASP A CA 1
ATOM 835 C C . ASP A 1 114 ? -4.143 12.150 -6.947 1.00 82.56 114 ASP A C 1
ATOM 837 O O . ASP A 1 114 ? -4.954 12.968 -7.382 1.00 82.56 114 ASP A O 1
ATOM 841 N N . MET A 1 115 ? -4.530 10.941 -6.523 1.00 71.75 115 MET A N 1
ATOM 842 C CA . MET A 1 115 ? -5.922 10.485 -6.493 1.00 71.75 115 MET A CA 1
ATOM 843 C C . MET A 1 115 ? -6.724 10.956 -5.263 1.00 71.75 115 MET A C 1
ATOM 845 O O . MET A 1 115 ? -7.951 10.796 -5.275 1.00 71.75 115 MET A O 1
ATOM 849 N N . MET A 1 116 ? -6.069 11.475 -4.214 1.00 69.06 116 MET A N 1
ATOM 850 C CA . MET A 1 116 ? -6.698 11.967 -2.971 1.00 69.06 116 MET A CA 1
ATOM 851 C C . MET A 1 116 ? -7.050 13.455 -3.030 1.00 69.06 116 MET A C 1
ATOM 853 O O . MET A 1 116 ? -8.152 13.796 -2.537 1.00 69.06 116 MET A O 1
#

Secondary structure (DSSP, 8-state):
-----PPP----------------TT--SS-SSHHHHHHHHHHHHHHHHHTT-GGGEEEEEE-SSEEEEEES-GGG--HHHHHHHT-SEEEEETTEEEEE--TTHHHHHHHHHHT-

Radius of gyration: 27.38 Å; chains: 1; bounding box: 38×56×76 Å

Sequence (116 aa):
MNPRQPPAPHRPTVEEHPSTAQDGARQSRRRAETEGENQMASKAEKIVAGLGGIDNIEEVEGCITRLRTEVKDASLVDEAALKAAGAHGVVKMGTAIQVVIGTDADPIAADIEDMM